Protein AF-A0A7S4MDC1-F1 (afdb_monomer_lite)

InterPro domains:
  IPR027417 P-loop containing nucleoside triphosphate hydrolase [G3DSA:3.40.50.300] (1-112)
  IPR027417 P-loop containing nucleoside triphosphate hydrolase [SSF52540] (2-44)

pLDDT: mean 88.53, std 7.7, range [48.88, 97.38]

Sequence (121 aa):
SKGGVHVICTFPPESEAELVQTLGRCARQGDPGSFEMILLEKEIKSSYGTEITESDAGEAGTLVQQAMSDSYQKSVKSLQKKADAAEKRHDKTMKLYKDLTNFDEANADLVKEQILAFTLK

Organism: NCBI:txid1487602

Structure (mmCIF, N/CA/C/O backbone):
data_AF-A0A7S4MDC1-F1
#
_entry.id   AF-A0A7S4MDC1-F1
#
loop_
_atom_site.group_PDB
_atom_site.id
_atom_site.type_symbol
_atom_site.label_atom_id
_atom_site.label_alt_id
_atom_site.label_comp_id
_atom_site.label_asym_id
_atom_site.label_entity_id
_atom_site.label_seq_id
_atom_site.pdbx_PDB_ins_code
_atom_site.Cartn_x
_atom_site.Cartn_y
_atom_site.Cartn_z
_atom_site.occupancy
_atom_site.B_iso_or_equiv
_atom_site.auth_seq_id
_atom_site.auth_comp_id
_atom_site.auth_asym_id
_atom_site.auth_atom_id
_atom_site.pdbx_PDB_model_num
ATOM 1 N N . SER A 1 1 ? 8.200 -2.265 -40.155 1.00 48.88 1 SER A N 1
ATOM 2 C CA . SER A 1 1 ? 7.034 -1.802 -39.376 1.00 48.88 1 SER A CA 1
ATOM 3 C C . SER A 1 1 ? 7.548 -0.941 -38.233 1.00 48.88 1 SER A C 1
ATOM 5 O O . SER A 1 1 ? 8.530 -1.322 -37.610 1.00 48.88 1 SER A O 1
ATOM 7 N N . LYS A 1 2 ? 6.991 0.254 -37.997 1.00 61.22 2 LYS A N 1
ATOM 8 C CA . LYS A 1 2 ? 7.380 1.069 -36.832 1.00 61.22 2 LYS A CA 1
ATOM 9 C C . LYS A 1 2 ? 6.576 0.545 -35.641 1.00 61.22 2 LYS A C 1
ATOM 11 O O . LYS A 1 2 ? 5.370 0.745 -35.600 1.00 61.22 2 LYS A O 1
ATOM 16 N N . GLY A 1 3 ? 7.225 -0.276 -34.817 1.00 71.06 3 GLY A N 1
ATOM 17 C CA . GLY A 1 3 ? 6.589 -1.119 -33.810 1.00 71.06 3 GLY A CA 1
ATOM 18 C C . GLY A 1 3 ? 5.837 -0.330 -32.747 1.00 71.06 3 GLY A C 1
ATOM 19 O O . GLY A 1 3 ? 6.465 0.347 -31.950 1.00 71.06 3 GLY A O 1
ATOM 20 N N . GLY A 1 4 ? 4.515 -0.495 -32.721 1.00 84.50 4 GLY A N 1
ATOM 21 C CA . GLY A 1 4 ? 3.709 -0.387 -31.511 1.00 84.50 4 GLY A CA 1
ATOM 22 C C . GLY A 1 4 ? 3.631 0.953 -30.786 1.00 84.50 4 GLY A C 1
ATOM 23 O O . GLY A 1 4 ? 4.283 1.937 -31.119 1.00 84.50 4 GLY A O 1
ATOM 24 N N . VAL A 1 5 ? 2.818 0.956 -29.731 1.00 89.69 5 VAL A N 1
ATOM 25 C CA . VAL A 1 5 ? 2.852 1.994 -28.695 1.00 89.69 5 VAL A CA 1
ATOM 26 C C . VAL A 1 5 ? 3.950 1.633 -27.693 1.00 89.69 5 VAL A C 1
ATOM 28 O O . VAL A 1 5 ? 3.999 0.496 -27.214 1.00 89.69 5 VAL A O 1
ATOM 31 N N . HIS A 1 6 ? 4.811 2.600 -27.383 1.00 91.06 6 HIS A N 1
ATOM 32 C CA . HIS A 1 6 ? 5.758 2.531 -26.275 1.00 91.06 6 HIS A CA 1
ATOM 33 C C . HIS A 1 6 ? 5.258 3.423 -25.136 1.00 91.06 6 HIS A C 1
ATOM 35 O O . HIS A 1 6 ? 5.003 4.608 -25.358 1.00 91.06 6 HIS A O 1
ATOM 41 N N . VAL A 1 7 ? 5.088 2.861 -23.942 1.00 91.56 7 VAL A N 1
ATOM 42 C CA . VAL A 1 7 ? 4.652 3.606 -22.754 1.00 91.56 7 VAL A CA 1
ATOM 43 C C . VAL A 1 7 ? 5.813 3.733 -21.783 1.00 91.56 7 VAL A C 1
ATOM 45 O O . VAL A 1 7 ? 6.415 2.735 -21.401 1.00 91.56 7 VAL A O 1
ATOM 48 N N . ILE A 1 8 ? 6.069 4.966 -21.352 1.00 93.19 8 ILE A N 1
ATOM 49 C CA . ILE A 1 8 ? 7.041 5.279 -20.307 1.00 93.19 8 ILE A CA 1
ATOM 50 C C . ILE A 1 8 ? 6.265 5.666 -19.052 1.00 93.19 8 ILE A C 1
ATOM 52 O O . ILE A 1 8 ? 5.502 6.633 -19.059 1.00 93.19 8 ILE A O 1
ATOM 56 N N . CYS A 1 9 ? 6.457 4.908 -17.981 1.00 92.44 9 CYS A N 1
ATOM 57 C CA . CYS A 1 9 ? 5.926 5.217 -16.663 1.00 92.44 9 CYS A CA 1
ATOM 58 C C . CYS A 1 9 ? 6.983 5.993 -15.871 1.00 92.44 9 CYS A C 1
ATOM 60 O O . CYS A 1 9 ? 8.044 5.455 -15.555 1.00 92.44 9 CYS A O 1
ATOM 62 N N . THR A 1 10 ? 6.705 7.265 -15.586 1.00 93.94 10 THR A N 1
ATOM 63 C CA . THR A 1 10 ? 7.638 8.175 -14.896 1.00 93.94 10 THR A CA 1
ATOM 64 C C . THR A 1 10 ? 7.303 8.386 -13.423 1.00 93.94 10 THR A C 1
ATOM 66 O O . THR A 1 10 ? 7.906 9.238 -12.782 1.00 93.94 10 THR A O 1
ATOM 69 N N . PHE A 1 11 ? 6.311 7.668 -12.896 1.00 92.69 11 PHE A N 1
ATOM 70 C CA . PHE A 1 11 ? 5.872 7.777 -11.508 1.00 92.69 11 PHE A CA 1
ATOM 71 C C . PHE A 1 11 ? 5.684 6.380 -10.918 1.00 92.69 11 PHE A C 1
ATOM 73 O O . PHE A 1 11 ? 5.226 5.492 -11.638 1.00 92.69 11 PHE A O 1
ATOM 80 N N . PRO A 1 12 ? 6.032 6.166 -9.640 1.00 93.50 12 PRO A N 1
ATOM 81 C CA . PRO A 1 12 ? 5.842 4.880 -8.982 1.00 93.50 12 PRO A CA 1
ATOM 82 C C . PRO A 1 12 ? 4.340 4.555 -8.894 1.00 93.50 12 PRO A C 1
ATOM 84 O O . PRO A 1 12 ? 3.619 5.298 -8.226 1.00 93.50 12 PRO A O 1
ATOM 87 N N . PRO A 1 13 ? 3.845 3.468 -9.521 1.00 93.81 13 PRO A N 1
ATOM 88 C CA . PRO A 1 13 ? 2.443 3.074 -9.391 1.00 93.81 13 PRO A CA 1
ATOM 89 C C . PRO A 1 13 ? 2.084 2.748 -7.937 1.00 93.81 13 PRO A C 1
ATOM 91 O O . PRO A 1 13 ? 2.883 2.157 -7.208 1.00 93.81 13 PRO A O 1
ATOM 94 N N . GLU A 1 14 ? 0.871 3.073 -7.506 1.00 91.94 14 GLU A N 1
ATOM 95 C CA . GLU A 1 14 ? 0.397 2.803 -6.145 1.00 91.94 14 GLU A CA 1
ATOM 96 C C . GLU A 1 14 ? 0.004 1.334 -5.943 1.00 91.94 14 GLU A C 1
ATOM 98 O O . GLU A 1 14 ? -0.022 0.830 -4.818 1.00 91.94 14 GLU A O 1
ATOM 103 N N . SER A 1 15 ? -0.339 0.638 -7.031 1.00 92.69 15 SER A N 1
ATOM 104 C CA . SER A 1 15 ? -0.797 -0.750 -6.999 1.00 92.69 15 SER A CA 1
ATOM 105 C C . SER A 1 15 ? -0.493 -1.502 -8.293 1.00 92.69 15 SER A C 1
ATOM 107 O O . SER A 1 15 ? -0.330 -0.919 -9.366 1.00 92.69 15 SER A O 1
ATOM 109 N N . GLU A 1 16 ? -0.523 -2.833 -8.212 1.00 91.62 16 GLU A N 1
ATOM 110 C CA . GLU A 1 16 ? -0.425 -3.702 -9.389 1.00 91.62 16 GLU A CA 1
ATOM 111 C C . GLU A 1 16 ? -1.543 -3.427 -10.406 1.00 91.62 16 GLU A C 1
ATOM 113 O O . GLU A 1 16 ? -1.308 -3.461 -11.610 1.00 91.62 16 GLU A O 1
ATOM 118 N N . ALA A 1 17 ? -2.747 -3.083 -9.941 1.00 92.69 17 ALA A N 1
ATOM 119 C CA . ALA A 1 17 ? -3.861 -2.741 -10.819 1.00 92.69 17 ALA A CA 1
ATOM 120 C C . ALA A 1 17 ? -3.553 -1.507 -11.683 1.00 92.69 17 ALA A C 1
ATOM 122 O O . ALA A 1 17 ? -3.847 -1.504 -12.878 1.00 92.69 17 ALA A O 1
ATOM 123 N N . GLU A 1 18 ? -2.943 -0.475 -11.102 1.00 91.94 18 GLU A N 1
ATOM 124 C CA . GLU A 1 18 ? -2.534 0.730 -11.830 1.00 91.94 18 GLU A CA 1
ATOM 125 C C . GLU A 1 18 ? -1.431 0.428 -12.854 1.00 91.94 18 GLU A C 1
ATOM 127 O O . GLU A 1 18 ? -1.503 0.870 -14.007 1.00 91.94 18 GLU A O 1
ATOM 132 N N . LEU A 1 19 ? -0.453 -0.399 -12.471 1.00 91.50 19 LEU A N 1
ATOM 133 C CA . LEU A 1 19 ? 0.586 -0.875 -13.381 1.00 91.50 19 LEU A CA 1
ATOM 134 C C . LEU A 1 19 ? -0.022 -1.647 -14.563 1.00 91.50 19 LEU A C 1
ATOM 136 O O . LEU A 1 19 ? 0.276 -1.342 -15.716 1.00 91.50 19 LEU A O 1
ATOM 140 N N . VAL A 1 20 ? -0.934 -2.589 -14.302 1.00 90.94 20 VAL A N 1
ATOM 141 C CA . VAL A 1 20 ? -1.634 -3.371 -15.337 1.00 90.94 20 VAL A CA 1
ATOM 142 C C . VAL A 1 20 ? -2.469 -2.477 -16.253 1.00 90.94 20 VAL A C 1
ATOM 144 O O . VAL A 1 20 ? -2.476 -2.676 -17.467 1.00 90.94 20 VAL A O 1
ATOM 147 N N . GLN A 1 21 ? -3.152 -1.466 -15.717 1.00 91.06 21 GLN A N 1
ATOM 148 C CA . GLN A 1 21 ? -3.920 -0.517 -16.528 1.00 91.06 21 GLN A CA 1
ATOM 149 C C . GLN A 1 21 ? -3.022 0.321 -17.441 1.00 91.06 21 GLN A C 1
ATOM 151 O O . GLN A 1 21 ? -3.389 0.583 -18.589 1.00 91.06 21 GLN A O 1
ATOM 156 N N . THR A 1 22 ? -1.847 0.714 -16.948 1.00 90.06 22 THR A N 1
ATOM 157 C CA . THR A 1 22 ? -0.835 1.443 -17.721 1.00 90.06 22 THR A CA 1
ATOM 158 C C . THR A 1 22 ? -0.256 0.558 -18.824 1.00 90.06 22 THR A C 1
ATOM 160 O O . THR A 1 22 ? -0.238 0.953 -19.991 1.00 90.06 22 THR A O 1
ATOM 163 N N . LEU A 1 23 ? 0.111 -0.682 -18.488 1.00 89.06 23 LEU A N 1
ATOM 164 C CA . LEU A 1 23 ? 0.549 -1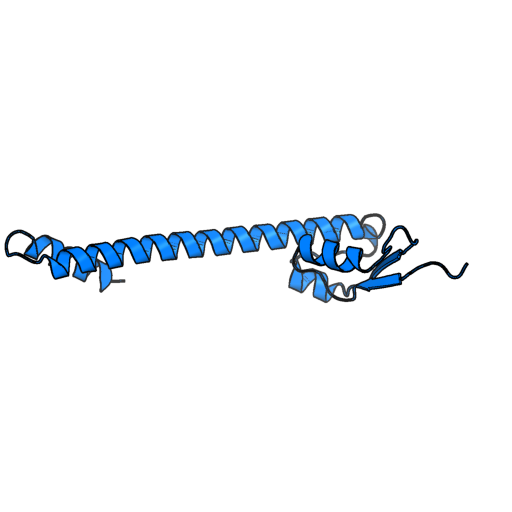.704 -19.440 1.00 89.06 23 LEU A CA 1
ATOM 165 C C . LEU A 1 23 ? -0.515 -1.990 -20.504 1.00 89.06 23 LEU A C 1
ATOM 167 O O . LEU A 1 23 ? -0.189 -2.098 -21.680 1.00 89.06 23 LEU A O 1
ATOM 171 N N . GLY A 1 24 ? -1.793 -2.025 -20.125 1.00 88.12 24 GLY A N 1
ATOM 172 C CA . GLY A 1 24 ? -2.919 -2.232 -21.040 1.00 88.12 24 GLY A CA 1
ATOM 173 C C . GLY A 1 24 ? -3.155 -1.089 -22.035 1.00 88.12 24 GLY A C 1
ATOM 174 O O . GLY A 1 24 ? -3.977 -1.227 -22.943 1.00 88.12 24 GLY A O 1
ATOM 175 N N . ARG A 1 25 ? -2.449 0.045 -21.898 1.00 86.25 25 ARG A N 1
ATOM 176 C CA . ARG A 1 25 ? -2.381 1.078 -22.947 1.00 86.25 25 ARG A CA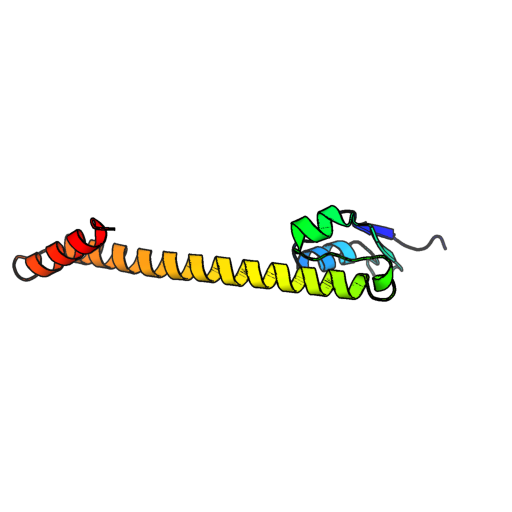 1
ATOM 177 C C . ARG A 1 25 ? -1.410 0.704 -24.070 1.00 86.25 25 ARG A C 1
ATOM 179 O O . ARG A 1 25 ? -1.514 1.268 -25.159 1.00 86.25 25 ARG A O 1
ATOM 186 N N . CYS A 1 26 ? -0.514 -0.252 -23.829 1.00 85.12 26 CYS A N 1
ATOM 187 C CA . CYS A 1 26 ? 0.327 -0.878 -24.842 1.00 85.12 26 CYS A CA 1
ATOM 188 C C . CYS A 1 26 ? -0.425 -2.016 -25.546 1.00 85.12 26 CYS A C 1
ATOM 190 O O . CYS A 1 26 ? -1.432 -2.519 -25.054 1.00 85.12 26 CYS A O 1
ATOM 192 N N . ALA A 1 27 ? 0.108 -2.452 -26.688 1.00 77.12 27 ALA A N 1
ATOM 193 C CA . ALA A 1 27 ? -0.239 -3.716 -27.340 1.00 77.12 27 ALA A CA 1
ATOM 194 C C . ALA A 1 27 ? -1.748 -3.999 -27.541 1.00 77.12 27 ALA A C 1
ATOM 196 O O . ALA A 1 27 ? -2.255 -5.104 -27.324 1.00 77.12 27 ALA A O 1
ATOM 197 N N . ARG A 1 28 ? -2.503 -2.970 -27.943 1.00 79.88 28 ARG A N 1
ATOM 198 C CA . ARG A 1 28 ? -3.951 -3.066 -28.153 1.00 79.88 28 ARG A CA 1
ATOM 199 C C . ARG A 1 28 ? -4.258 -3.977 -29.348 1.00 79.88 28 ARG A C 1
ATOM 201 O O . ARG A 1 28 ? -3.620 -3.872 -30.382 1.00 79.88 28 ARG A O 1
ATOM 208 N N . GLN A 1 29 ? -5.265 -4.845 -29.214 1.00 82.44 29 GLN A N 1
ATOM 209 C CA . GLN A 1 29 ? -5.730 -5.738 -30.295 1.00 82.44 29 GLN A CA 1
ATOM 210 C C . GLN A 1 29 ? -4.643 -6.662 -30.884 1.00 82.44 29 GLN A C 1
ATOM 212 O O . GLN A 1 29 ? -4.750 -7.093 -32.027 1.00 82.44 29 GLN A O 1
ATOM 217 N N . GLY A 1 30 ? -3.626 -7.015 -30.091 1.00 78.19 30 GLY A N 1
ATOM 218 C CA . GLY A 1 30 ? -2.542 -7.891 -30.541 1.00 78.19 30 GLY A CA 1
ATOM 219 C C . GLY A 1 30 ? -1.443 -7.171 -31.321 1.00 78.19 30 GLY A C 1
ATOM 220 O O . GLY A 1 30 ? -0.500 -7.829 -31.761 1.00 78.19 30 GLY A O 1
ATOM 221 N N . ASP A 1 31 ? -1.518 -5.842 -31.453 1.00 83.94 31 ASP A N 1
ATOM 222 C CA . ASP A 1 31 ? -0.385 -5.059 -31.932 1.00 83.94 31 ASP A CA 1
ATOM 223 C C . ASP A 1 31 ? 0.795 -5.211 -30.962 1.00 83.94 31 ASP A C 1
ATOM 225 O O . ASP A 1 31 ? 0.594 -5.287 -29.750 1.00 83.94 31 ASP A O 1
ATOM 229 N N . PRO A 1 32 ? 2.046 -5.244 -31.445 1.00 86.81 32 PRO A N 1
ATOM 230 C CA . PRO A 1 32 ? 3.198 -5.202 -30.558 1.00 86.81 32 PRO A CA 1
ATOM 231 C C . PRO A 1 32 ? 3.225 -3.871 -29.796 1.00 86.81 32 PRO A C 1
ATOM 233 O O . PRO A 1 32 ? 2.754 -2.843 -30.278 1.00 86.81 32 PRO A O 1
ATOM 236 N N . GLY A 1 33 ? 3.804 -3.873 -28.603 1.00 88.44 33 GLY A N 1
ATOM 237 C CA . GLY A 1 33 ? 4.006 -2.684 -27.783 1.00 88.44 33 GLY A CA 1
ATOM 238 C C . GLY A 1 33 ? 5.162 -2.908 -26.823 1.00 88.44 33 GLY A C 1
ATOM 239 O O . GLY A 1 33 ? 5.620 -4.036 -26.651 1.00 88.44 33 GLY A O 1
ATOM 240 N N . SER A 1 34 ? 5.653 -1.834 -26.222 1.00 90.69 34 SER A N 1
ATOM 241 C CA . SER A 1 34 ? 6.718 -1.915 -25.222 1.00 90.69 34 SER A CA 1
ATOM 242 C C . SER A 1 34 ? 6.430 -0.979 -24.061 1.00 90.69 34 SER A C 1
ATOM 244 O O . SER A 1 34 ? 5.683 -0.011 -24.192 1.00 90.69 34 SER A O 1
ATOM 246 N N . PHE A 1 35 ? 7.005 -1.305 -22.915 1.00 90.94 35 PHE A N 1
ATOM 247 C CA . PHE A 1 35 ? 6.808 -0.578 -21.678 1.00 90.94 35 PHE A CA 1
ATOM 248 C C . PHE A 1 35 ? 8.150 -0.418 -20.985 1.00 90.94 35 PHE A C 1
ATOM 250 O O . PHE A 1 35 ? 8.932 -1.366 -20.932 1.00 90.94 35 PHE A O 1
ATOM 257 N N . GLU A 1 36 ? 8.386 0.767 -20.445 1.00 91.94 36 GLU A N 1
ATOM 258 C CA . GLU A 1 36 ? 9.553 1.067 -19.633 1.00 91.94 36 GLU A CA 1
ATOM 259 C C . GLU A 1 36 ? 9.137 1.904 -18.426 1.00 91.94 36 GLU A C 1
ATOM 261 O O . GLU A 1 36 ? 8.204 2.709 -18.484 1.00 91.94 36 GLU A O 1
ATOM 266 N N . MET A 1 37 ? 9.831 1.700 -17.314 1.00 91.56 37 MET A N 1
ATOM 267 C CA . MET A 1 37 ? 9.611 2.432 -16.080 1.00 91.56 37 MET A CA 1
ATOM 268 C C . MET A 1 37 ? 10.897 3.173 -15.726 1.00 91.56 37 MET A C 1
ATOM 270 O O . MET A 1 37 ? 11.931 2.550 -15.500 1.00 91.56 37 MET A O 1
ATOM 274 N N . ILE A 1 38 ? 10.823 4.503 -15.696 1.00 92.06 38 ILE A N 1
ATOM 275 C CA . ILE A 1 38 ? 11.956 5.387 -15.412 1.00 92.06 38 ILE A CA 1
ATOM 276 C C . ILE A 1 38 ? 11.593 6.191 -14.170 1.00 92.06 38 ILE A C 1
ATOM 278 O O . ILE A 1 38 ? 10.883 7.191 -14.258 1.00 92.06 38 ILE A O 1
ATOM 282 N N . LEU A 1 39 ? 12.052 5.726 -13.010 1.00 91.12 39 LEU A N 1
ATOM 283 C CA . LEU A 1 39 ? 11.736 6.325 -11.714 1.00 91.12 39 LEU A CA 1
ATOM 284 C C . LEU A 1 39 ? 12.972 6.934 -11.073 1.00 91.12 39 LEU A C 1
ATOM 286 O O . LEU A 1 39 ? 14.091 6.456 -11.260 1.00 91.12 39 LEU A O 1
ATOM 290 N N . LEU A 1 40 ? 12.754 7.956 -10.251 1.00 91.62 40 LEU A N 1
ATOM 291 C CA . LEU A 1 40 ? 13.804 8.495 -9.401 1.00 91.62 40 LEU A CA 1
ATOM 292 C C . LEU A 1 40 ? 13.898 7.673 -8.113 1.00 91.62 40 LEU A C 1
ATOM 294 O O . LEU A 1 40 ? 12.891 7.403 -7.462 1.00 91.62 40 LEU A O 1
ATOM 298 N N . GLU A 1 41 ? 15.117 7.358 -7.678 1.00 89.88 41 GLU A N 1
ATOM 299 C CA . GLU A 1 41 ? 15.370 6.618 -6.431 1.00 89.88 41 GLU A CA 1
ATOM 300 C C . GLU A 1 41 ? 14.653 7.246 -5.222 1.00 89.88 41 GLU A C 1
ATOM 302 O O . GLU A 1 41 ? 14.011 6.557 -4.427 1.00 89.88 41 GLU A O 1
ATOM 307 N N . LYS A 1 42 ? 14.667 8.583 -5.126 1.00 91.88 42 LYS A N 1
ATOM 308 C CA . LYS A 1 42 ? 13.974 9.324 -4.060 1.00 91.88 42 LYS A CA 1
ATOM 309 C C . LYS A 1 42 ? 12.464 9.051 -4.021 1.00 91.88 42 LYS A C 1
ATOM 311 O O . LYS A 1 42 ? 11.879 9.075 -2.942 1.00 91.88 42 LYS A O 1
ATOM 316 N N . GLU A 1 43 ? 11.845 8.807 -5.176 1.00 92.31 43 GLU A N 1
ATOM 317 C CA . GLU A 1 43 ? 10.406 8.558 -5.310 1.00 92.31 43 GLU A CA 1
ATOM 318 C C . GLU A 1 43 ? 10.069 7.107 -4.982 1.00 92.31 43 GLU A C 1
ATOM 320 O O . GLU A 1 43 ? 9.053 6.846 -4.339 1.00 92.31 43 GLU A O 1
ATOM 325 N N . ILE A 1 44 ? 10.950 6.169 -5.340 1.00 91.88 44 ILE A N 1
ATOM 326 C CA . ILE A 1 44 ? 10.871 4.769 -4.905 1.00 91.88 44 ILE A CA 1
ATOM 327 C C . ILE A 1 44 ? 10.922 4.716 -3.372 1.00 91.88 44 ILE A C 1
ATOM 329 O O . ILE A 1 44 ? 10.054 4.115 -2.733 1.00 91.88 44 ILE A O 1
ATOM 333 N N . LYS A 1 45 ? 11.873 5.434 -2.763 1.00 93.12 45 LYS A N 1
ATOM 334 C CA . LYS A 1 45 ? 12.006 5.514 -1.305 1.00 93.12 45 LYS A CA 1
ATOM 335 C C . LYS A 1 45 ? 10.804 6.172 -0.643 1.00 93.12 45 LYS A C 1
ATOM 337 O O . LYS A 1 45 ? 10.311 5.649 0.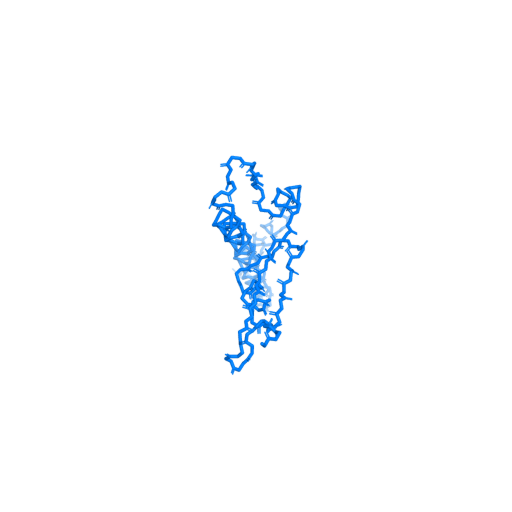353 1.00 93.12 45 LYS A O 1
ATOM 342 N N . SER A 1 46 ? 10.306 7.290 -1.169 1.00 93.25 46 SER A N 1
ATOM 343 C CA . SER A 1 46 ? 9.151 7.965 -0.567 1.00 93.25 46 SER A CA 1
ATOM 344 C C . SER A 1 46 ? 7.845 7.182 -0.724 1.00 93.25 46 SER A C 1
ATOM 346 O O . SER A 1 46 ? 6.998 7.261 0.161 1.00 93.25 46 SER A O 1
ATOM 348 N N . SER A 1 47 ? 7.677 6.436 -1.821 1.00 93.25 47 SER A N 1
ATOM 349 C CA . SER A 1 47 ? 6.417 5.746 -2.149 1.00 93.25 47 SER A CA 1
ATOM 350 C C . SER A 1 47 ? 6.352 4.327 -1.583 1.00 93.25 47 SER A C 1
ATOM 352 O O . SER A 1 47 ? 5.304 3.883 -1.112 1.00 93.25 47 SER A O 1
ATOM 354 N N . TYR A 1 48 ? 7.475 3.606 -1.595 1.00 94.31 48 TYR A N 1
ATOM 355 C CA . TYR A 1 48 ? 7.531 2.201 -1.180 1.00 94.31 48 TYR A CA 1
ATOM 356 C C . TYR A 1 48 ? 8.359 1.968 0.085 1.00 94.31 48 TYR A C 1
ATOM 358 O O . TYR A 1 48 ? 8.262 0.904 0.698 1.00 94.31 48 TYR A O 1
ATOM 366 N N . GLY A 1 49 ? 9.153 2.955 0.512 1.00 92.25 49 GLY A N 1
ATOM 367 C CA . GLY A 1 49 ? 10.030 2.827 1.676 1.00 92.25 49 GLY A CA 1
ATOM 368 C C . GLY A 1 49 ? 11.258 1.951 1.427 1.00 92.25 49 GLY A C 1
ATOM 369 O O . GLY A 1 49 ? 11.840 1.468 2.395 1.00 92.25 49 GLY A O 1
ATOM 370 N N . THR A 1 50 ? 11.631 1.730 0.161 1.00 90.94 50 THR A N 1
ATOM 371 C CA . THR A 1 50 ? 12.811 0.946 -0.231 1.00 90.94 50 THR A CA 1
ATOM 372 C C . THR A 1 50 ? 13.810 1.801 -0.999 1.00 90.94 50 THR A C 1
ATOM 374 O O . THR A 1 50 ? 13.425 2.732 -1.702 1.00 90.94 50 THR A O 1
ATOM 377 N N . GLU A 1 51 ? 15.086 1.458 -0.895 1.00 89.81 51 GLU A N 1
ATOM 378 C CA . GLU A 1 51 ? 16.150 1.986 -1.751 1.00 89.81 51 GLU A CA 1
ATOM 379 C C . GLU A 1 51 ? 16.523 0.911 -2.772 1.00 89.81 51 GLU A C 1
ATOM 381 O O . GLU A 1 51 ? 16.527 -0.275 -2.439 1.00 89.81 51 GLU A O 1
ATOM 386 N N . ILE A 1 52 ? 16.768 1.322 -4.015 1.00 87.44 52 ILE A N 1
ATOM 387 C CA . ILE A 1 52 ? 17.242 0.451 -5.094 1.00 87.44 52 ILE A CA 1
ATOM 388 C C . ILE A 1 52 ? 18.489 1.110 -5.650 1.00 87.44 52 ILE A C 1
ATOM 390 O O . ILE A 1 52 ? 18.458 2.274 -6.045 1.00 87.44 52 ILE A O 1
ATOM 394 N N . THR A 1 53 ? 19.583 0.366 -5.639 1.00 85.06 53 THR A N 1
ATOM 395 C CA . THR A 1 53 ? 20.921 0.861 -5.949 1.00 85.06 53 THR A CA 1
ATOM 396 C C . THR A 1 53 ? 21.401 0.335 -7.298 1.00 85.06 53 THR A C 1
ATOM 398 O O . THR A 1 53 ? 20.810 -0.573 -7.881 1.00 85.06 53 THR A O 1
ATOM 401 N N . GLU A 1 54 ? 22.510 0.869 -7.811 1.00 81.31 54 GLU A N 1
ATOM 402 C CA . GLU A 1 54 ? 23.096 0.389 -9.072 1.00 81.31 54 GLU A CA 1
ATOM 403 C C . GLU A 1 54 ? 23.494 -1.096 -9.022 1.00 81.31 54 GLU A C 1
ATOM 405 O O . GLU A 1 54 ? 23.440 -1.778 -10.046 1.00 81.31 54 GLU A O 1
ATOM 410 N N . SER A 1 55 ? 23.837 -1.633 -7.842 1.00 84.31 55 SER A N 1
ATOM 411 C CA . SER A 1 55 ? 24.111 -3.068 -7.680 1.00 84.31 55 SER A CA 1
ATOM 412 C C . SER A 1 55 ? 22.890 -3.954 -7.926 1.00 84.31 55 SER A C 1
ATOM 414 O O . SER A 1 55 ? 23.054 -5.136 -8.218 1.00 84.31 55 SER A O 1
ATOM 416 N N . ASP A 1 56 ? 21.687 -3.383 -7.877 1.00 86.81 56 ASP A N 1
ATOM 417 C CA . ASP A 1 56 ? 20.425 -4.091 -8.070 1.00 86.81 56 ASP A CA 1
ATOM 418 C C . ASP A 1 56 ? 19.950 -4.063 -9.533 1.00 86.81 56 ASP A C 1
ATOM 420 O O . ASP A 1 56 ? 18.882 -4.584 -9.843 1.00 86.81 56 ASP A O 1
ATOM 424 N N . ALA A 1 57 ? 20.715 -3.468 -10.460 1.00 80.81 57 ALA A N 1
ATOM 425 C CA . ALA A 1 57 ? 20.265 -3.170 -11.826 1.00 80.81 57 ALA A CA 1
ATOM 426 C C . ALA A 1 57 ? 19.689 -4.378 -12.595 1.00 80.81 57 ALA A C 1
ATOM 428 O O . ALA A 1 57 ? 18.762 -4.213 -13.387 1.00 80.81 57 ALA A O 1
ATOM 429 N N . GLY A 1 58 ? 20.200 -5.591 -12.355 1.00 84.69 58 GLY A N 1
ATOM 430 C CA . GLY A 1 58 ? 19.699 -6.817 -12.992 1.00 84.69 58 GLY A CA 1
ATOM 431 C C . GLY A 1 58 ? 18.326 -7.281 -12.490 1.00 84.69 58 GLY A C 1
ATOM 432 O O . GLY A 1 58 ? 17.621 -7.990 -13.204 1.00 84.69 58 GLY A O 1
ATOM 433 N N . GLU A 1 59 ? 17.932 -6.861 -11.288 1.00 89.00 59 GLU A N 1
ATOM 434 C CA . GLU A 1 59 ? 16.701 -7.281 -10.605 1.00 89.00 59 GLU A CA 1
ATOM 435 C C . GLU A 1 59 ? 15.793 -6.100 -10.233 1.00 89.00 59 GLU A C 1
ATOM 437 O O . GLU A 1 59 ? 14.711 -6.302 -9.681 1.00 89.00 59 GLU A O 1
ATOM 442 N N . ALA A 1 60 ? 16.192 -4.872 -10.578 1.00 86.94 60 ALA A N 1
ATOM 443 C CA . ALA A 1 60 ? 15.526 -3.636 -10.184 1.00 86.94 60 ALA A CA 1
ATOM 444 C C . ALA A 1 60 ? 14.020 -3.661 -10.478 1.00 86.94 60 ALA A C 1
ATOM 446 O O . ALA A 1 60 ? 13.225 -3.291 -9.620 1.00 86.94 60 ALA A O 1
ATOM 447 N N . GLY A 1 61 ? 13.604 -4.173 -11.642 1.00 85.69 61 GLY A N 1
ATOM 448 C CA . GLY A 1 61 ? 12.182 -4.301 -11.984 1.00 85.69 61 GLY A CA 1
ATOM 449 C C . GLY A 1 61 ? 11.402 -5.193 -11.010 1.00 85.69 61 GLY A C 1
ATOM 450 O O . GLY A 1 61 ? 10.332 -4.811 -10.537 1.00 85.69 61 GLY A O 1
ATOM 451 N N . THR A 1 62 ? 11.961 -6.352 -10.656 1.00 89.56 62 THR A N 1
ATOM 452 C CA . THR A 1 62 ? 11.355 -7.285 -9.694 1.00 89.56 62 THR A CA 1
ATOM 453 C C . THR A 1 62 ? 11.301 -6.674 -8.296 1.00 89.56 62 THR A C 1
ATOM 455 O O . THR A 1 62 ? 10.279 -6.779 -7.618 1.00 89.56 62 THR A O 1
ATOM 458 N N . LEU A 1 63 ? 12.371 -5.992 -7.877 1.00 91.75 63 LEU A N 1
ATOM 459 C CA . LEU A 1 63 ? 12.454 -5.337 -6.571 1.00 91.75 63 LEU A CA 1
ATOM 460 C C . LEU A 1 63 ? 11.452 -4.185 -6.442 1.00 91.75 63 LEU A C 1
ATOM 462 O O . LEU A 1 63 ? 10.761 -4.093 -5.429 1.00 91.75 63 LEU A O 1
ATOM 466 N N . VAL A 1 64 ? 11.304 -3.354 -7.482 1.00 90.62 64 VAL A N 1
ATOM 467 C CA . VAL A 1 64 ? 10.272 -2.305 -7.531 1.00 90.62 64 VAL A CA 1
ATOM 468 C C . VAL A 1 64 ? 8.880 -2.921 -7.392 1.00 90.62 64 VAL A C 1
ATOM 470 O O . VAL A 1 64 ? 8.079 -2.451 -6.585 1.00 90.62 64 VAL A O 1
ATOM 473 N N . GLN A 1 65 ? 8.587 -3.992 -8.136 1.00 90.38 65 GLN A N 1
ATOM 474 C CA . GLN A 1 65 ? 7.270 -4.628 -8.102 1.00 90.38 65 GLN A CA 1
ATOM 475 C C . GLN A 1 65 ? 6.956 -5.246 -6.730 1.00 90.38 65 GLN A C 1
ATOM 477 O O . GLN A 1 65 ? 5.837 -5.105 -6.229 1.00 90.38 65 GLN A O 1
ATOM 482 N N . GLN A 1 66 ? 7.938 -5.892 -6.095 1.00 92.69 66 GLN A N 1
ATOM 483 C CA . GLN A 1 66 ? 7.796 -6.423 -4.738 1.00 92.69 66 GLN A CA 1
ATOM 484 C C . GLN A 1 66 ? 7.573 -5.302 -3.719 1.00 92.69 66 GLN A C 1
ATOM 486 O O . GLN A 1 66 ? 6.627 -5.369 -2.934 1.00 92.69 66 GLN A O 1
ATOM 491 N N . ALA A 1 67 ? 8.376 -4.237 -3.775 1.00 93.00 67 ALA A N 1
ATOM 492 C CA . ALA A 1 67 ? 8.253 -3.098 -2.872 1.00 93.00 67 ALA A CA 1
ATOM 493 C C . ALA A 1 67 ? 6.895 -2.388 -3.008 1.00 93.00 67 ALA A C 1
ATOM 495 O O . ALA A 1 67 ? 6.275 -2.031 -2.002 1.00 93.00 67 ALA A O 1
ATOM 496 N N . MET A 1 68 ? 6.398 -2.246 -4.239 1.00 93.81 68 MET A N 1
ATOM 497 C CA . MET A 1 68 ? 5.054 -1.744 -4.527 1.00 93.81 68 MET A CA 1
ATOM 498 C C . MET A 1 68 ? 3.983 -2.628 -3.877 1.00 93.81 68 MET A C 1
ATOM 500 O O . MET A 1 68 ? 3.134 -2.123 -3.139 1.00 93.81 68 MET A O 1
ATOM 504 N N . SER A 1 69 ? 4.032 -3.945 -4.107 1.00 93.31 69 SER A N 1
ATOM 505 C CA . SER A 1 69 ? 3.073 -4.895 -3.528 1.00 93.31 69 SER A CA 1
ATOM 506 C C . SER A 1 69 ? 3.075 -4.841 -1.997 1.00 93.31 69 SER A C 1
ATOM 508 O O . SER A 1 69 ? 2.019 -4.738 -1.369 1.00 93.31 69 SER A O 1
ATOM 510 N N . ASP A 1 70 ? 4.254 -4.827 -1.378 1.00 94.50 70 ASP A N 1
ATOM 511 C CA . ASP A 1 70 ? 4.395 -4.763 0.075 1.00 94.50 70 ASP A CA 1
ATOM 512 C C . ASP A 1 70 ? 3.867 -3.449 0.659 1.00 94.50 70 ASP A C 1
ATOM 514 O O . ASP A 1 70 ? 3.175 -3.456 1.685 1.00 94.50 70 ASP A O 1
ATOM 518 N N . SER A 1 71 ? 4.168 -2.318 0.014 1.00 95.06 71 SER A N 1
ATOM 519 C CA . SER A 1 71 ? 3.653 -1.002 0.408 1.00 95.06 71 SER A CA 1
ATOM 520 C C . SER A 1 71 ? 2.123 -0.964 0.333 1.00 95.06 71 SER A C 1
ATOM 522 O O . SER A 1 71 ? 1.448 -0.575 1.296 1.00 95.06 71 SER A O 1
ATOM 524 N N . TYR A 1 72 ? 1.555 -1.479 -0.760 1.00 94.56 72 TYR A N 1
ATOM 525 C CA . TYR A 1 72 ? 0.112 -1.567 -0.944 1.00 94.56 72 TYR A CA 1
ATOM 526 C C . TYR A 1 72 ? -0.549 -2.454 0.123 1.00 94.56 72 TYR A C 1
ATOM 528 O O . TYR A 1 72 ? -1.501 -2.036 0.785 1.00 94.56 72 TYR A O 1
ATOM 536 N N . GLN A 1 73 ? -0.001 -3.644 0.389 1.00 94.75 73 GLN A N 1
ATOM 537 C CA . GLN A 1 73 ? -0.521 -4.559 1.413 1.00 94.75 73 GLN A CA 1
ATOM 538 C C . GLN A 1 73 ? -0.473 -3.960 2.825 1.00 94.75 73 GLN A C 1
ATOM 540 O O . GLN A 1 73 ? -1.395 -4.164 3.624 1.00 94.75 73 GLN A O 1
ATOM 545 N N . LYS A 1 74 ? 0.575 -3.196 3.157 1.00 94.44 74 LYS A N 1
ATOM 546 C CA . LYS A 1 74 ? 0.649 -2.454 4.429 1.00 94.44 74 LYS A CA 1
ATOM 547 C C . LYS A 1 74 ? -0.472 -1.418 4.527 1.00 94.44 74 LYS A C 1
ATOM 549 O O . LYS A 1 74 ? -1.141 -1.344 5.564 1.00 94.44 74 LYS A O 1
ATOM 554 N N . SER A 1 75 ? -0.709 -0.666 3.455 1.00 93.31 75 SER A N 1
ATOM 555 C CA . SER A 1 75 ? -1.775 0.339 3.384 1.00 93.31 75 SER A CA 1
ATOM 556 C C . SER A 1 75 ? -3.162 -0.288 3.533 1.00 93.31 75 SER A C 1
ATOM 558 O O . SER A 1 75 ? -3.944 0.158 4.375 1.00 93.31 75 SER A O 1
ATOM 560 N N . VAL A 1 76 ? -3.432 -1.387 2.823 1.00 94.81 76 VAL A N 1
ATOM 561 C CA . VAL A 1 76 ? -4.688 -2.148 2.932 1.00 94.81 76 VAL A CA 1
ATOM 562 C C . VAL A 1 76 ? -4.916 -2.634 4.362 1.00 94.81 76 VAL A C 1
ATOM 564 O O . VAL A 1 76 ? -5.974 -2.384 4.936 1.00 94.81 76 VAL A O 1
ATOM 567 N N . LYS A 1 77 ? -3.912 -3.251 5.000 1.00 96.38 77 LYS A N 1
ATOM 568 C CA . LYS A 1 77 ? -4.025 -3.711 6.397 1.00 96.38 77 LYS A CA 1
ATOM 569 C C . LYS A 1 77 ? -4.296 -2.564 7.372 1.00 96.38 77 LYS A C 1
ATOM 571 O O . LYS A 1 77 ? -5.04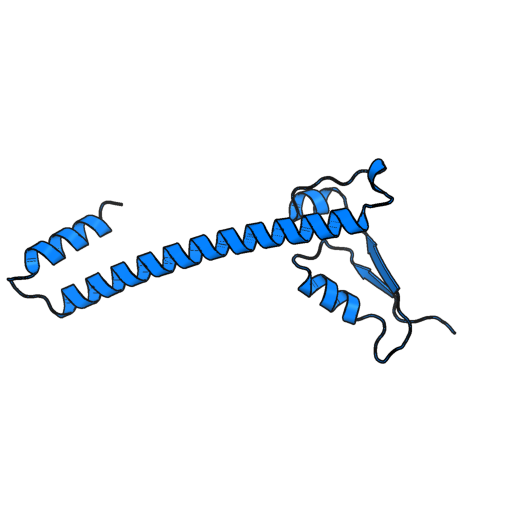8 -2.735 8.330 1.00 96.38 77 LYS A O 1
ATOM 576 N N . SER A 1 78 ? -3.677 -1.403 7.160 1.00 96.44 78 SER A N 1
ATOM 577 C CA . SER A 1 78 ? -3.905 -0.209 7.983 1.00 96.44 78 SER A CA 1
ATOM 578 C C . SER A 1 78 ? -5.333 0.318 7.830 1.00 96.44 78 SER A C 1
ATOM 580 O O . SER A 1 78 ? -6.002 0.598 8.828 1.00 96.44 78 SER A O 1
ATOM 582 N N . LEU A 1 79 ? -5.827 0.401 6.593 1.00 96.06 79 LEU A N 1
ATOM 583 C CA . LEU A 1 79 ? -7.196 0.818 6.297 1.00 96.06 79 LEU A CA 1
ATOM 584 C C . LE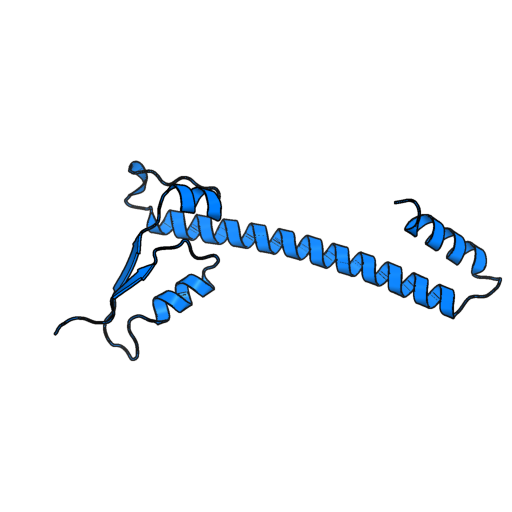U A 1 79 ? -8.223 -0.168 6.852 1.00 96.06 79 LEU A C 1
ATOM 586 O O . LEU A 1 79 ? -9.186 0.276 7.469 1.00 96.06 79 LEU A O 1
ATOM 590 N N . GLN A 1 80 ? -7.977 -1.475 6.743 1.00 97.38 80 GLN A N 1
ATOM 591 C CA . GLN A 1 80 ? -8.849 -2.493 7.325 1.00 97.38 80 GLN A CA 1
ATOM 592 C C . GLN A 1 80 ? -8.967 -2.321 8.842 1.00 97.38 80 GLN A C 1
ATOM 594 O O . GLN A 1 80 ? -10.067 -2.244 9.370 1.00 97.38 80 GLN A O 1
ATOM 599 N N . LYS A 1 81 ? -7.847 -2.132 9.553 1.00 97.19 81 LYS A N 1
ATOM 600 C CA . LYS A 1 81 ? -7.878 -1.872 11.004 1.00 97.19 81 LYS A CA 1
ATOM 601 C C . LYS A 1 81 ? -8.680 -0.620 11.361 1.00 97.19 81 LYS A C 1
ATOM 603 O O . LYS A 1 81 ? -9.366 -0.602 12.383 1.00 97.19 81 LYS A O 1
ATOM 608 N N . LYS A 1 82 ? -8.576 0.440 10.553 1.00 97.00 82 LYS A N 1
ATOM 609 C CA . LYS A 1 82 ? -9.366 1.666 10.742 1.00 97.00 82 LYS A CA 1
ATOM 610 C C . LYS A 1 82 ? -10.850 1.415 10.483 1.00 97.00 82 LYS A C 1
ATOM 612 O O . LYS A 1 82 ? -11.664 1.907 11.259 1.00 97.00 82 LYS A O 1
ATOM 617 N N . ALA A 1 83 ? -11.183 0.645 9.450 1.00 97.12 83 ALA A N 1
ATOM 618 C CA . ALA A 1 83 ? -12.549 0.245 9.138 1.00 97.12 83 ALA A CA 1
ATOM 619 C C . ALA A 1 83 ? -13.152 -0.582 10.282 1.00 97.12 83 ALA A C 1
ATOM 621 O O . ALA A 1 83 ? -14.179 -0.187 10.823 1.00 97.12 83 ALA A O 1
ATOM 622 N N . ASP A 1 84 ? -12.453 -1.614 10.761 1.00 96.88 84 ASP A N 1
ATOM 623 C CA . ASP A 1 84 ? -12.898 -2.450 11.883 1.00 96.88 84 ASP A CA 1
ATOM 624 C C . ASP A 1 84 ? -13.096 -1.622 13.168 1.00 96.88 84 ASP A C 1
ATOM 626 O O . ASP A 1 84 ? -14.017 -1.844 13.956 1.00 96.88 84 ASP A O 1
ATOM 630 N N . ALA A 1 85 ? -12.212 -0.651 13.422 1.00 95.12 85 ALA A N 1
ATOM 631 C CA . ALA A 1 85 ? -12.335 0.243 14.570 1.00 95.12 85 ALA A CA 1
ATOM 632 C C . ALA A 1 85 ? -13.523 1.209 14.430 1.00 95.12 85 ALA A C 1
ATOM 634 O O . ALA A 1 85 ? -14.178 1.522 15.430 1.00 95.12 85 ALA A O 1
ATOM 635 N N . ALA A 1 86 ? -13.790 1.688 13.213 1.00 95.31 86 ALA A N 1
ATOM 636 C CA . ALA A 1 86 ? -14.937 2.531 12.905 1.00 95.31 86 ALA A CA 1
ATOM 637 C C . ALA A 1 86 ? -16.251 1.749 13.032 1.00 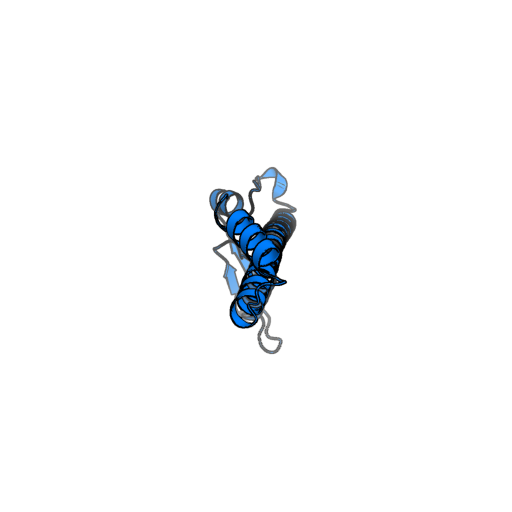95.31 86 ALA A C 1
ATOM 639 O O . ALA A 1 86 ? -17.177 2.252 13.662 1.00 95.31 86 ALA A O 1
ATOM 640 N N . GLU A 1 87 ? -16.298 0.510 12.545 1.00 96.25 87 GLU A N 1
ATOM 641 C CA . GLU A 1 87 ? -17.440 -0.400 12.671 1.00 96.25 87 GLU A CA 1
ATOM 642 C C . GLU A 1 87 ? -17.753 -0.695 14.143 1.00 96.25 87 GLU A C 1
ATOM 644 O O . GLU A 1 87 ? -18.846 -0.403 14.618 1.00 96.25 87 GLU A O 1
ATOM 649 N N . LYS A 1 88 ? -16.753 -1.102 14.937 1.00 93.94 88 LYS A N 1
ATOM 650 C CA . LYS A 1 88 ? -16.934 -1.316 16.386 1.00 93.94 88 LYS A CA 1
ATOM 651 C C . LYS A 1 88 ? -17.407 -0.065 17.120 1.00 93.94 88 LYS A C 1
ATOM 653 O O . LYS A 1 88 ? -18.107 -0.160 18.130 1.00 93.94 88 LYS A O 1
ATOM 658 N N . ARG A 1 89 ? -16.966 1.119 16.685 1.00 90.56 89 ARG A N 1
ATOM 659 C CA . ARG A 1 89 ? -17.438 2.388 17.250 1.00 90.56 89 ARG A CA 1
ATOM 660 C C . ARG A 1 89 ? -18.893 2.628 16.860 1.00 90.56 89 ARG A C 1
ATOM 662 O O . ARG A 1 89 ? -19.678 2.977 17.735 1.00 90.56 89 ARG A O 1
ATOM 669 N N . HIS A 1 90 ? -19.234 2.413 15.594 1.00 93.88 90 HIS A N 1
ATOM 670 C CA . HIS A 1 90 ? -20.587 2.544 15.077 1.00 93.88 90 HIS A CA 1
ATOM 671 C C . HIS A 1 90 ? -21.563 1.627 15.818 1.00 93.88 90 HIS A C 1
ATOM 673 O O . HIS A 1 90 ? -22.564 2.119 16.331 1.00 93.88 90 HIS A O 1
ATOM 679 N N . ASP A 1 91 ? -21.229 0.349 15.996 1.00 93.56 91 ASP A N 1
ATOM 680 C CA . ASP A 1 91 ? -22.068 -0.611 16.722 1.00 93.56 91 ASP A CA 1
ATOM 681 C C . ASP A 1 91 ? -22.345 -0.167 18.157 1.00 93.56 91 ASP A C 1
ATOM 683 O O . ASP A 1 91 ? -23.483 -0.210 18.628 1.00 93.56 91 ASP A O 1
ATOM 687 N N . LYS A 1 92 ? -21.312 0.320 18.857 1.00 89.31 92 LYS A N 1
ATOM 688 C CA . LYS A 1 92 ? -21.462 0.864 20.213 1.00 89.31 92 LYS A CA 1
ATOM 689 C C . LYS A 1 92 ? -22.373 2.088 20.231 1.00 89.31 92 LYS A C 1
ATOM 691 O O . LYS A 1 92 ? -23.210 2.200 21.121 1.00 89.31 92 LYS A O 1
ATOM 696 N N . THR A 1 93 ? -22.227 2.988 19.261 1.00 91.19 93 THR A N 1
ATOM 697 C CA . THR A 1 93 ? -23.070 4.185 19.146 1.00 91.19 93 THR A CA 1
ATOM 698 C C . THR A 1 93 ? -24.518 3.814 18.837 1.00 91.19 93 THR A C 1
ATOM 700 O O . THR A 1 93 ? -25.425 4.350 19.463 1.00 91.19 93 THR A O 1
ATOM 703 N N . MET A 1 94 ? -24.749 2.865 17.930 1.00 92.38 94 MET A N 1
ATOM 704 C CA . MET A 1 94 ? -26.090 2.398 17.580 1.00 92.38 94 MET A CA 1
ATOM 705 C C . MET A 1 94 ? -26.756 1.639 18.725 1.00 92.38 94 MET A C 1
ATOM 707 O O . MET A 1 94 ? -27.965 1.767 18.913 1.00 92.38 94 MET A O 1
ATOM 711 N N . LYS A 1 95 ? -25.986 0.875 19.509 1.00 89.50 95 LYS A N 1
ATOM 712 C CA . LYS A 1 95 ? -26.487 0.237 20.728 1.00 89.50 95 LYS A CA 1
ATOM 713 C C . LYS A 1 95 ? -26.937 1.283 21.746 1.00 89.50 95 LYS A C 1
ATOM 715 O O . LYS A 1 95 ? -28.087 1.240 22.164 1.00 89.50 95 LYS A O 1
ATOM 720 N N . LEU A 1 96 ? -26.080 2.258 22.056 1.00 88.38 96 LEU A N 1
ATOM 721 C CA . LEU A 1 96 ? -26.430 3.351 22.964 1.00 88.38 96 LEU A CA 1
ATOM 722 C C . LEU A 1 96 ? -27.667 4.115 22.474 1.00 88.38 96 LEU A C 1
ATOM 724 O O . LEU A 1 96 ? -28.561 4.409 23.258 1.00 88.38 96 LEU A O 1
ATOM 728 N N . TYR A 1 97 ? -27.744 4.407 21.174 1.00 90.06 97 TYR A N 1
ATOM 729 C CA . TYR A 1 97 ? -28.911 5.057 20.583 1.00 90.06 97 TYR A CA 1
ATOM 730 C C . TYR A 1 97 ? -30.194 4.247 20.813 1.00 90.06 97 TYR A C 1
ATOM 732 O O . TYR A 1 97 ? -31.187 4.809 21.265 1.00 90.06 97 TYR A O 1
ATOM 740 N N . LYS A 1 98 ? -30.170 2.930 20.564 1.00 89.81 98 LYS A N 1
ATOM 741 C CA . LYS A 1 98 ? -31.322 2.046 20.808 1.00 89.81 98 LYS A CA 1
ATOM 742 C C . LYS A 1 98 ? -31.727 2.014 22.279 1.00 89.81 98 LYS A C 1
ATOM 744 O O . LYS A 1 98 ? -32.921 2.101 22.570 1.00 89.81 98 LYS A O 1
ATOM 749 N N . ASP A 1 99 ? -30.755 1.906 23.178 1.00 87.50 99 ASP A N 1
ATOM 750 C CA . ASP A 1 99 ? -30.995 1.851 24.621 1.00 87.50 99 ASP A CA 1
ATOM 751 C C . ASP A 1 99 ? -31.582 3.188 25.120 1.00 87.50 99 ASP A C 1
ATOM 753 O O . ASP A 1 99 ? -32.528 3.191 25.900 1.00 87.50 99 ASP A O 1
ATOM 757 N N . LEU A 1 100 ? -31.124 4.327 24.581 1.00 87.75 100 LEU A N 1
ATOM 758 C CA . LEU A 1 100 ? -31.699 5.651 24.856 1.00 87.75 100 LEU A CA 1
ATOM 759 C C . LEU A 1 100 ? -33.122 5.811 24.310 1.00 87.75 100 LEU A C 1
ATOM 761 O O . LEU A 1 100 ? -33.975 6.390 24.978 1.00 87.75 100 LEU A O 1
ATOM 765 N N . THR A 1 101 ? -33.397 5.318 23.099 1.00 88.94 101 THR A N 1
ATOM 766 C CA . THR A 1 101 ? -34.748 5.405 22.517 1.00 88.94 101 THR A CA 1
ATOM 767 C C . THR A 1 101 ? -35.768 4.529 23.240 1.00 88.94 101 THR A C 1
ATOM 769 O O . THR A 1 101 ? -36.949 4.857 23.231 1.00 88.94 101 THR A O 1
ATOM 772 N N . ASN A 1 102 ? -35.321 3.442 23.877 1.00 87.69 102 ASN A N 1
ATOM 773 C CA . ASN A 1 102 ? -36.158 2.521 24.651 1.00 87.69 102 ASN A CA 1
ATOM 774 C C . ASN A 1 102 ? -35.900 2.653 26.161 1.00 87.69 102 ASN A C 1
ATOM 776 O O . ASN A 1 102 ? -35.964 1.666 26.893 1.00 87.69 102 ASN A O 1
ATOM 780 N N . PHE A 1 103 ? -35.544 3.852 26.619 1.00 88.19 103 PHE A N 1
ATOM 781 C CA . PHE A 1 103 ? -35.220 4.097 28.018 1.00 88.19 103 PHE A CA 1
ATOM 782 C C . PHE A 1 103 ? -36.408 3.783 28.942 1.00 88.19 103 PHE A C 1
ATOM 784 O O . PHE A 1 103 ? -37.530 4.233 28.697 1.00 88.19 103 PHE A O 1
ATOM 791 N N . ASP A 1 104 ? -36.137 3.063 30.030 1.00 88.50 104 ASP A N 1
ATOM 792 C CA . ASP A 1 104 ? -37.042 2.844 31.156 1.00 88.50 104 ASP A CA 1
ATOM 793 C C . ASP A 1 104 ? -36.272 2.930 32.493 1.00 88.50 104 ASP A C 1
ATOM 795 O O . ASP A 1 104 ? -35.041 2.982 32.533 1.00 88.50 104 ASP A O 1
ATOM 799 N N . GLU A 1 105 ? -36.979 2.962 33.624 1.00 85.44 105 GLU A N 1
ATOM 800 C CA . GLU A 1 105 ? -36.318 3.007 34.938 1.00 85.44 105 GLU A CA 1
ATOM 801 C C . GLU A 1 105 ? -35.508 1.736 35.257 1.00 85.44 105 GLU A C 1
ATOM 803 O O . GLU A 1 105 ? -34.565 1.798 36.043 1.00 85.44 105 GLU A O 1
ATOM 808 N N . ALA A 1 106 ? -35.824 0.595 34.635 1.00 81.19 106 ALA A N 1
ATOM 809 C CA . ALA A 1 106 ? -35.117 -0.668 34.836 1.00 81.19 106 ALA A CA 1
ATOM 810 C C . ALA A 1 106 ? -33.775 -0.735 34.079 1.00 81.19 106 ALA A C 1
ATOM 812 O O . ALA A 1 106 ? -32.892 -1.503 34.465 1.00 81.19 106 ALA A O 1
ATOM 813 N N . ASN A 1 107 ? -33.593 0.069 33.027 1.00 82.88 107 ASN A N 1
ATOM 814 C CA . ASN A 1 107 ? -32.373 0.149 32.221 1.00 82.88 107 ASN A CA 1
ATOM 815 C C . ASN A 1 107 ? -31.564 1.441 32.446 1.00 82.88 107 ASN A C 1
ATOM 817 O O . ASN A 1 107 ? -30.497 1.613 31.847 1.00 82.88 107 ASN A O 1
ATOM 821 N N . ALA A 1 108 ? -32.006 2.311 33.358 1.00 84.38 108 ALA A N 1
ATOM 822 C CA . ALA A 1 108 ? -31.387 3.607 33.617 1.00 84.38 108 ALA A CA 1
ATOM 823 C C . ALA A 1 108 ? -29.912 3.525 34.050 1.00 84.38 108 ALA A C 1
ATOM 825 O O . ALA A 1 108 ? -29.080 4.302 33.570 1.00 84.38 108 ALA A O 1
ATOM 826 N N . ASP A 1 109 ? -29.566 2.559 34.904 1.00 85.88 109 ASP A N 1
ATOM 827 C CA . ASP A 1 109 ? -28.183 2.352 35.353 1.00 85.88 109 ASP A CA 1
ATOM 828 C C . ASP A 1 109 ? -27.274 1.877 34.210 1.00 85.88 109 ASP A C 1
ATOM 830 O O . ASP A 1 109 ? -26.149 2.364 34.063 1.00 85.88 109 ASP A O 1
ATOM 834 N N . LEU A 1 110 ? -27.790 1.003 33.339 1.00 84.44 110 LEU A N 1
ATOM 835 C CA . LEU A 1 110 ? -27.080 0.507 32.158 1.00 84.44 110 LEU A CA 1
ATOM 836 C C . LEU A 1 110 ? -26.788 1.648 31.172 1.00 84.44 110 LEU A C 1
ATOM 838 O O . LEU A 1 110 ? -25.668 1.782 30.678 1.00 84.44 110 LEU A O 1
ATOM 842 N N . VAL A 1 111 ? -27.783 2.493 30.895 1.00 84.88 111 VAL A N 1
ATOM 843 C CA . VAL A 1 111 ? -27.635 3.650 30.001 1.00 84.88 111 VAL A CA 1
ATOM 844 C C . VAL A 1 111 ? -26.624 4.648 30.571 1.00 84.88 111 VAL A C 1
ATOM 846 O O . VAL A 1 111 ? -25.765 5.148 29.842 1.00 84.88 111 VAL A O 1
ATOM 849 N N . LYS A 1 112 ? -26.662 4.899 31.884 1.00 86.06 112 LYS A N 1
ATOM 850 C CA . LYS A 1 112 ? -25.717 5.793 32.566 1.00 86.06 112 LYS A CA 1
ATOM 851 C C . LYS A 1 112 ? -24.275 5.287 32.482 1.00 86.06 112 LYS A C 1
ATOM 853 O O . LYS A 1 112 ? -23.374 6.077 32.196 1.00 86.06 112 LYS A O 1
ATOM 858 N N . GLU A 1 113 ? -24.051 3.988 32.678 1.00 85.88 113 GLU A N 1
ATOM 859 C CA . GLU A 1 113 ? -22.732 3.363 32.525 1.00 85.88 113 GLU A CA 1
ATOM 860 C C . GLU A 1 113 ? -22.211 3.488 31.084 1.00 85.88 113 GLU A C 1
ATOM 862 O O . GLU A 1 113 ? -21.063 3.882 30.861 1.00 85.88 113 GLU A O 1
ATOM 867 N N . GLN A 1 114 ? -23.067 3.234 30.089 1.00 84.19 114 GLN A N 1
ATOM 868 C CA . GLN A 1 114 ? -22.694 3.359 28.679 1.00 84.19 114 GLN A CA 1
ATOM 869 C C . GLN A 1 114 ? -22.338 4.800 28.288 1.00 84.19 114 GLN A C 1
ATOM 871 O O . GLN A 1 114 ? -21.364 5.007 27.561 1.00 84.19 114 GLN A O 1
ATOM 876 N N . ILE A 1 115 ? -23.080 5.797 28.785 1.00 84.81 115 ILE A N 1
ATOM 877 C CA . ILE A 1 115 ? -22.768 7.217 28.567 1.00 84.81 115 ILE A CA 1
ATOM 878 C C . ILE A 1 115 ? -21.403 7.551 29.175 1.00 84.81 115 ILE A C 1
ATOM 880 O O . ILE A 1 115 ? -20.560 8.132 28.496 1.00 84.81 115 ILE A O 1
ATOM 884 N N . LEU A 1 116 ? -21.143 7.147 30.422 1.00 84.06 116 LEU A N 1
ATOM 885 C CA . LEU A 1 116 ? -19.854 7.393 31.079 1.00 84.06 116 LEU A CA 1
ATOM 886 C C . LEU A 1 116 ? -18.685 6.771 30.302 1.00 84.06 116 LEU A C 1
ATOM 888 O O . LEU A 1 116 ? -17.669 7.433 30.095 1.00 84.06 116 LEU A O 1
ATOM 892 N N . ALA A 1 117 ? -18.848 5.546 29.797 1.00 82.88 117 ALA A N 1
ATOM 893 C CA . ALA A 1 117 ? -17.844 4.869 28.976 1.00 82.88 117 ALA A CA 1
ATOM 894 C C . ALA A 1 117 ? -17.592 5.546 27.611 1.00 82.88 117 ALA A C 1
ATOM 896 O O . ALA A 1 117 ? -16.524 5.366 27.017 1.00 82.88 117 ALA A O 1
ATOM 897 N N . PHE A 1 118 ? -18.559 6.311 27.097 1.00 80.75 118 PHE A N 1
ATOM 898 C CA . PHE A 1 118 ? -18.411 7.106 25.876 1.00 80.75 118 PHE A CA 1
ATOM 899 C C . PHE A 1 118 ? -17.738 8.462 26.124 1.00 80.75 118 PHE A C 1
ATOM 901 O O . PHE A 1 118 ? -16.980 8.912 25.265 1.00 80.75 118 PHE A O 1
ATOM 908 N N . THR A 1 119 ? -17.997 9.092 27.273 1.00 76.00 119 THR A N 1
ATOM 909 C CA . THR A 1 119 ? -17.528 10.454 27.591 1.00 76.00 119 THR A CA 1
ATOM 910 C C . THR A 1 119 ? -16.130 10.486 28.221 1.00 76.00 119 THR A C 1
ATOM 912 O O . THR A 1 119 ? -15.432 11.482 28.078 1.00 76.00 119 THR A O 1
ATOM 915 N N . LEU A 1 120 ? -15.693 9.415 28.897 1.00 64.06 120 LEU A N 1
ATOM 916 C CA . LEU A 1 120 ? -14.398 9.342 29.602 1.00 64.06 120 LEU A CA 1
ATOM 917 C C . LEU A 1 120 ? -13.235 8.798 28.746 1.00 64.06 120 LEU A C 1
ATOM 919 O O . LEU A 1 120 ? -12.352 8.114 29.262 1.00 64.06 120 LEU A O 1
ATOM 923 N N . LYS A 1 121 ? -13.227 9.075 27.441 1.00 52.94 121 LYS A N 1
ATOM 924 C CA . LYS A 1 121 ? -12.103 8.721 26.559 1.00 52.94 121 LYS A CA 1
ATOM 925 C C . LYS A 1 121 ? -11.096 9.844 26.401 1.00 52.94 121 LYS A C 1
ATOM 927 O O . LYS A 1 121 ? -11.540 10.981 26.144 1.00 52.94 121 LYS A O 1
#

Radius of gyration: 25.71 Å; chains: 1; bounding box: 61×18×75 Å

Foldseek 3Di:
DPAWEEAEAAAQDLAPVRVVVSCCVTCPPNGHYYYYYDYDQVRLCVRQVDGDDPVCVVPRVVVSNVSSHVSNVVVVVVVVVVVVVVVVVVVLVVVLVVCVVVDDPVCVVVNVVSVCVVPVD

Secondary structure (DSSP, 8-state):
----EEEEE-S--SSHHHHHHHHTTSSGGG--EEEEE---HHHHHHHHS----GGGTTTHHHHHHHHHHHHHHHHHHHHHHHHHHHHHHHHHHHHHHHHHHT--TTTHHHHHHHHHHHH--